Protein AF-A0A2E0J642-F1 (afdb_monomer)

Secondary structure (DSSP, 8-state):
-EEE---TTTSSHHHHHHHHHHT--EEE--TT-GGGTHHHHHHHHHHHHHHTTS--STTHHHHHHHHHHHHHHHGGG-----

pLDDT: mean 70.52, std 15.39, range [30.22, 93.69]

Foldseek 3Di:
DAEEAPDPVCPDPVNVVVCVVVVPDYDHDDPPDVVVCPVVCVVCVQLVVVDVPPPDDPCSVVSNVVVVVVVVVVCPPDDPDD

Nearest PDB structures (foldseek):
  6rwl-assembly1_A  TM=6.597E-01  e=1.455E-01  Simian immunodeficiency virus
  4bac-assembly1_B-2  TM=5.860E-01  e=1.357E-01  Human spumaretrovirus
  3hph-assembly1_C  TM=6.770E-01  e=5.076E-01  Visna/maedi virus EV1 KV1772
  5jl4-assembly1_A  TM=6.051E-01  e=3.846E-01  Human immunodeficiency virus 1
  3hpg-assembly2_F  TM=5.925E-01  e=3.846E-01  Visna/maedi virus EV1 KV1772

Radius of gyration: 15.82 Å; Cα contacts (8 Å, |Δi|>4): 41; chains: 1; bounding box: 37×28×42 Å

Sequence (82 aa):
MVVSDNGSELTSSAILVWQRRRGVEWHDTGLGKPAQYDFINTFNGGPSRFVCSGSFVLQLPLAVEAWRIEHKVSNSLLHVVE

Solvent-accessible surface area (backbone atoms only — not comparable to full-atom values): 5130 Å² total; per-residue (Å²): 125,46,76,42,64,80,44,75,86,64,67,34,71,68,50,56,51,50,34,61,76,68,70,55,54,71,46,67,56,61,92,90,51,66,82,82,39,51,67,58,51,51,60,50,55,52,48,44,57,66,46,72,71,74,56,67,76,80,51,50,68,59,39,50,52,51,50,50,53,57,52,57,73,63,44,85,76,61,80,76,82,126

Structure (mmCIF, N/CA/C/O backbone):
data_AF-A0A2E0J642-F1
#
_entry.id   AF-A0A2E0J642-F1
#
loop_
_atom_site.group_PDB
_atom_site.id
_atom_site.type_symbol
_atom_site.label_atom_id
_atom_site.label_alt_id
_atom_site.label_comp_id
_atom_site.label_asym_id
_atom_site.label_entity_id
_atom_site.label_seq_id
_atom_site.pdbx_PDB_ins_code
_atom_site.Cartn_x
_atom_site.Cartn_y
_atom_site.Cartn_z
_atom_site.occupancy
_atom_site.B_iso_or_equiv
_atom_site.auth_seq_id
_atom_site.auth_comp_id
_atom_site.auth_asym_id
_atom_site.auth_atom_id
_atom_site.pdbx_PDB_model_num
ATOM 1 N N . MET A 1 1 ? 5.991 0.546 11.650 1.00 78.00 1 MET A N 1
ATOM 2 C CA . MET A 1 1 ? 5.213 1.711 11.189 1.00 78.00 1 MET A CA 1
ATOM 3 C C . MET A 1 1 ? 4.876 1.574 9.701 1.00 78.00 1 MET A C 1
ATOM 5 O O . MET A 1 1 ? 5.779 1.294 8.921 1.00 78.00 1 MET A O 1
ATOM 9 N N . VAL A 1 2 ? 3.606 1.717 9.308 1.00 82.31 2 VAL A N 1
ATOM 10 C CA . VAL A 1 2 ? 3.126 1.777 7.910 1.00 82.31 2 VAL A CA 1
ATOM 11 C C . VAL A 1 2 ? 2.790 3.225 7.568 1.00 82.31 2 VAL A C 1
ATOM 13 O O . VAL A 1 2 ? 2.237 3.937 8.401 1.00 82.31 2 VAL A O 1
ATOM 16 N N . VAL A 1 3 ? 3.128 3.654 6.355 1.00 81.19 3 VAL A N 1
ATOM 17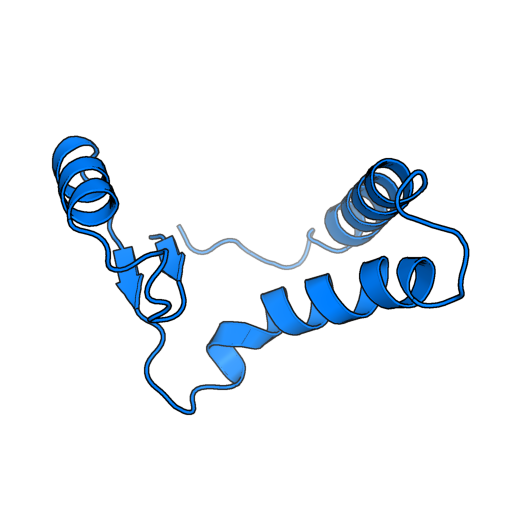 C CA . VAL A 1 3 ? 2.833 4.997 5.853 1.00 81.19 3 VAL A CA 1
ATOM 18 C C . VAL A 1 3 ? 2.084 4.855 4.533 1.00 81.19 3 VAL A C 1
ATOM 20 O O . VAL A 1 3 ? 2.581 4.183 3.629 1.00 81.19 3 VAL A O 1
ATOM 23 N N . SER A 1 4 ? 0.895 5.445 4.424 1.00 80.25 4 SER A N 1
ATOM 24 C CA . SER A 1 4 ? 0.104 5.442 3.186 1.00 80.25 4 SER A CA 1
ATOM 25 C C . SER A 1 4 ? -0.357 6.837 2.815 1.00 80.25 4 SER A C 1
ATOM 27 O O . SER A 1 4 ? -0.376 7.724 3.660 1.00 80.25 4 SER A O 1
ATOM 29 N N . ASP A 1 5 ? -0.792 7.019 1.572 1.00 80.31 5 ASP A N 1
ATOM 30 C CA . ASP A 1 5 ? -1.590 8.190 1.234 1.00 80.31 5 ASP A CA 1
ATOM 31 C C . ASP A 1 5 ? -2.989 8.122 1.854 1.00 80.31 5 ASP A C 1
ATOM 33 O O . ASP A 1 5 ? -3.426 7.099 2.391 1.00 80.31 5 ASP A O 1
ATOM 37 N N . ASN A 1 6 ? -3.681 9.256 1.794 1.00 81.00 6 ASN A N 1
ATOM 38 C CA . ASN A 1 6 ? -5.052 9.399 2.267 1.00 81.00 6 ASN A CA 1
ATOM 39 C C . ASN A 1 6 ? -6.070 9.002 1.177 1.00 81.00 6 ASN A C 1
ATOM 41 O O . ASN A 1 6 ? -7.119 9.635 1.033 1.00 81.00 6 ASN A O 1
ATOM 45 N N . GLY A 1 7 ? -5.730 8.007 0.349 1.00 77.38 7 GLY A N 1
ATOM 46 C CA . GLY A 1 7 ? -6.615 7.476 -0.682 1.00 77.38 7 GLY A CA 1
ATOM 47 C C . GLY A 1 7 ? -7.891 6.883 -0.079 1.00 77.38 7 GLY A C 1
ATOM 48 O O . GLY A 1 7 ? -7.896 6.325 1.024 1.00 77.38 7 GLY A O 1
ATOM 49 N N . SER A 1 8 ? -9.005 6.975 -0.802 1.00 77.00 8 SER A N 1
ATOM 50 C CA . SER A 1 8 ? -10.296 6.419 -0.356 1.00 77.00 8 SER A CA 1
ATOM 51 C C . SER A 1 8 ? -10.250 4.895 -0.139 1.00 77.00 8 SER A C 1
ATOM 53 O O . SER A 1 8 ? -10.959 4.332 0.695 1.00 77.00 8 SER A O 1
ATOM 55 N N . GLU A 1 9 ? -9.348 4.235 -0.858 1.00 80.50 9 GLU A N 1
ATOM 56 C CA . GLU A 1 9 ? -9.056 2.810 -0.828 1.00 80.50 9 GLU A CA 1
ATOM 57 C C . GLU A 1 9 ? -8.450 2.383 0.517 1.00 80.50 9 GLU A C 1
ATOM 59 O O . GLU A 1 9 ? -8.727 1.288 1.014 1.00 80.50 9 GLU A O 1
ATOM 64 N N . LEU A 1 10 ? -7.659 3.269 1.129 1.00 77.62 10 LEU A N 1
ATOM 65 C CA . LEU A 1 10 ? -6.898 3.014 2.354 1.00 77.62 10 LEU A CA 1
ATOM 66 C C . LEU A 1 10 ? -7.511 3.672 3.597 1.00 77.62 10 LEU A C 1
ATOM 68 O O . LEU A 1 10 ? -7.096 3.386 4.714 1.00 77.62 10 LEU A O 1
ATOM 72 N N . THR A 1 11 ? -8.570 4.460 3.420 1.00 81.19 11 THR A N 1
ATOM 73 C CA . THR A 1 11 ? -9.334 5.102 4.506 1.00 81.19 11 THR A CA 1
ATOM 74 C C . THR A 1 11 ? -10.658 4.393 4.814 1.00 81.19 11 THR A C 1
ATOM 76 O O . THR A 1 11 ? -11.428 4.823 5.676 1.00 81.19 1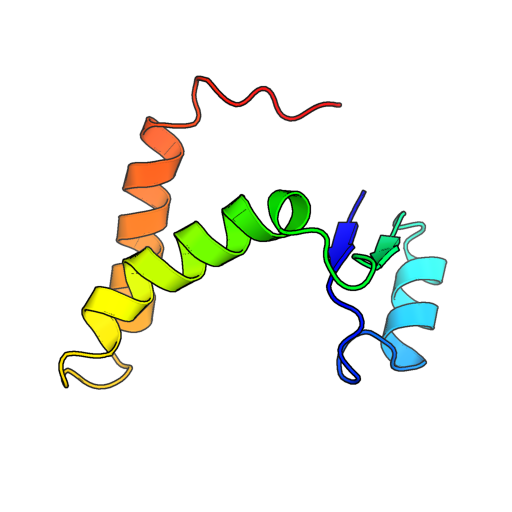1 THR A O 1
AT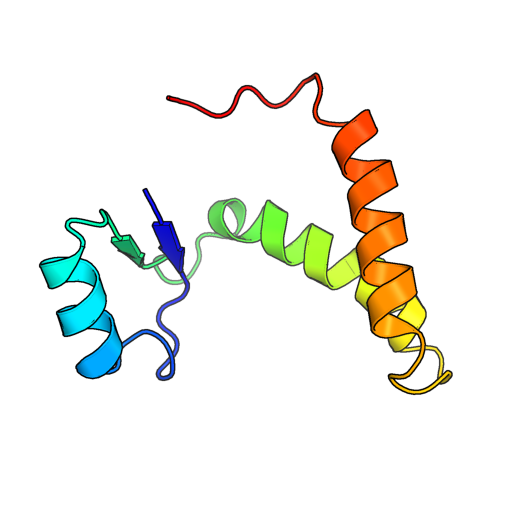OM 79 N N . SER A 1 12 ? -10.940 3.268 4.145 1.00 82.94 12 SER A N 1
ATOM 80 C CA . SER A 1 12 ? -12.149 2.478 4.391 1.00 82.94 12 SER A CA 1
ATOM 81 C C . SER A 1 12 ? -12.188 1.889 5.810 1.00 82.94 12 SER A C 1
ATOM 83 O O . SER A 1 12 ? -11.171 1.504 6.395 1.00 82.94 12 SER A O 1
ATOM 85 N N . SER A 1 13 ? -13.394 1.725 6.370 1.00 84.81 13 SER A N 1
ATOM 86 C CA . SER A 1 13 ? -13.565 1.160 7.719 1.00 84.81 13 SER A CA 1
ATOM 87 C C . SER A 1 13 ? -12.992 -0.255 7.859 1.00 84.81 13 SER A C 1
ATOM 89 O O . SER A 1 13 ? -12.578 -0.639 8.953 1.00 84.81 13 SER A O 1
ATOM 91 N N . ALA A 1 14 ? -12.938 -1.028 6.768 1.00 88.50 14 ALA A N 1
ATOM 92 C CA . ALA A 1 14 ? -12.340 -2.359 6.756 1.00 88.50 14 ALA A CA 1
ATOM 93 C C . ALA A 1 14 ? -10.833 -2.312 7.065 1.00 88.50 14 ALA A C 1
ATOM 95 O O . ALA A 1 14 ? -10.356 -3.093 7.892 1.00 88.50 14 ALA A O 1
ATOM 96 N N . ILE A 1 15 ? -10.109 -1.359 6.468 1.00 86.56 15 ILE A N 1
ATOM 97 C CA . ILE A 1 15 ? -8.676 -1.151 6.702 1.00 86.56 15 ILE A CA 1
ATOM 98 C C . ILE A 1 15 ? -8.415 -0.667 8.129 1.00 86.56 15 ILE A C 1
ATOM 100 O O . ILE A 1 15 ? -7.591 -1.257 8.826 1.00 86.56 15 ILE A O 1
ATOM 104 N N . LEU A 1 16 ? -9.191 0.300 8.624 1.00 85.62 16 LEU A N 1
ATOM 105 C CA . LEU A 1 16 ? -9.052 0.799 10.000 1.00 85.62 16 LEU A CA 1
ATOM 106 C C . LEU A 1 16 ? -9.316 -0.295 11.051 1.00 85.62 16 LEU A C 1
ATOM 108 O O . LEU A 1 16 ? -8.648 -0.374 12.085 1.00 85.62 16 LEU A O 1
ATOM 112 N N . VAL A 1 17 ? -10.297 -1.172 10.810 1.00 90.81 17 VAL A N 1
ATOM 113 C CA . VAL A 1 17 ? -10.565 -2.324 11.686 1.00 90.81 17 VAL A CA 1
ATOM 114 C C . VAL A 1 17 ? -9.429 -3.341 11.617 1.00 90.81 17 VAL A C 1
ATOM 116 O O . VAL A 1 17 ? -9.007 -3.840 12.661 1.00 90.81 17 VAL A O 1
ATOM 119 N N . TRP A 1 18 ? -8.925 -3.647 10.421 1.00 92.31 18 TRP A N 1
ATOM 120 C CA . TRP A 1 18 ? -7.797 -4.558 10.245 1.00 92.31 18 TRP A CA 1
ATOM 121 C C . TRP A 1 18 ? -6.545 -4.053 10.969 1.00 92.31 18 TRP A C 1
ATOM 123 O O . TRP A 1 18 ? -5.960 -4.799 11.757 1.00 92.31 18 TRP A O 1
ATOM 133 N N . GLN A 1 19 ? -6.196 -2.780 10.776 1.00 91.06 19 GLN A N 1
ATOM 134 C CA . GLN A 1 19 ? -5.048 -2.133 11.404 1.00 91.06 19 GLN A CA 1
ATOM 135 C C . GLN A 1 19 ? -5.126 -2.258 12.929 1.00 91.06 19 GLN A C 1
ATOM 137 O O . GLN A 1 19 ? -4.196 -2.763 13.559 1.00 91.06 19 GLN A O 1
ATOM 142 N N . ARG A 1 20 ? -6.264 -1.862 13.522 1.00 88.75 20 ARG A N 1
ATOM 143 C CA . ARG A 1 20 ? -6.475 -1.933 14.976 1.00 88.75 20 ARG A CA 1
ATOM 144 C C . ARG A 1 20 ? -6.382 -3.357 15.509 1.00 88.75 20 ARG A C 1
ATOM 146 O O . ARG A 1 20 ? -5.749 -3.579 16.534 1.00 88.75 20 ARG A O 1
ATOM 153 N N . ARG A 1 21 ? -6.971 -4.334 14.809 1.00 93.69 21 ARG A N 1
ATOM 154 C CA . ARG A 1 21 ? -6.905 -5.753 15.205 1.00 93.69 21 ARG A CA 1
ATOM 155 C C . ARG A 1 21 ? -5.484 -6.307 15.188 1.00 93.69 21 ARG A C 1
ATOM 157 O O . ARG A 1 21 ? -5.188 -7.217 15.953 1.00 93.69 21 ARG A O 1
ATOM 164 N N . ARG A 1 22 ? -4.633 -5.807 14.294 1.00 91.56 22 ARG A N 1
ATOM 165 C CA . ARG A 1 22 ? -3.245 -6.256 14.150 1.00 91.56 22 ARG A CA 1
ATOM 166 C C . ARG A 1 22 ? -2.253 -5.433 14.973 1.00 91.56 22 ARG A C 1
ATOM 168 O O . ARG A 1 22 ? -1.085 -5.798 14.995 1.00 91.56 22 ARG A O 1
ATOM 175 N N . GLY A 1 23 ? -2.696 -4.358 15.631 1.00 90.50 23 GLY A N 1
ATOM 176 C CA . GLY A 1 23 ? -1.814 -3.452 16.369 1.00 90.50 23 GLY A CA 1
ATOM 177 C C . GLY A 1 23 ? -0.779 -2.768 15.472 1.00 90.50 23 GLY A C 1
ATOM 178 O O . GLY A 1 23 ? 0.312 -2.449 15.930 1.00 90.50 23 GLY A O 1
ATOM 179 N N . VAL A 1 24 ? -1.091 -2.591 14.184 1.00 88.75 24 VAL A N 1
ATOM 180 C CA . VAL A 1 24 ? -0.169 -1.966 13.232 1.00 88.75 24 VAL A CA 1
ATOM 181 C C . VAL A 1 24 ? -0.242 -0.455 13.402 1.00 88.75 24 VAL A C 1
ATOM 183 O O . VAL A 1 24 ? -1.294 0.160 13.226 1.00 88.75 24 VAL A O 1
ATOM 186 N N . GLU A 1 25 ? 0.887 0.155 13.732 1.00 87.12 25 GLU A N 1
ATOM 187 C CA . GLU A 1 25 ? 1.035 1.605 13.689 1.00 87.12 25 GLU A CA 1
ATOM 188 C C . GLU A 1 25 ? 0.976 2.077 12.228 1.00 87.12 25 GLU A C 1
ATOM 190 O O . GLU A 1 25 ? 1.796 1.645 11.413 1.00 87.12 25 GLU A O 1
ATOM 195 N N . TRP A 1 26 ? 0.007 2.934 11.905 1.00 85.56 26 TRP A N 1
ATOM 196 C CA . TRP A 1 26 ? -0.254 3.448 10.558 1.00 85.5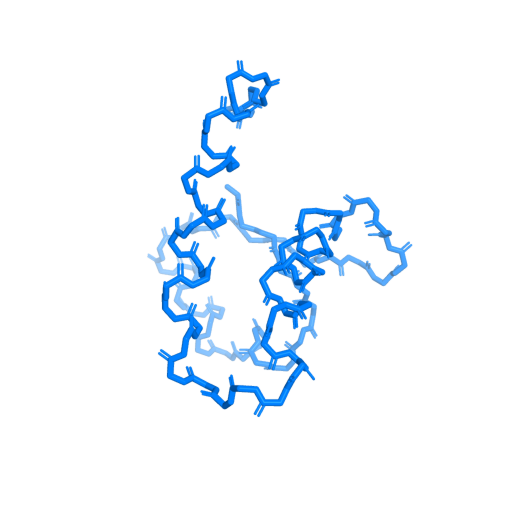6 26 TRP A CA 1
ATOM 197 C C . TRP A 1 26 ? -0.358 4.971 10.614 1.00 85.56 26 TRP A C 1
ATOM 199 O O . TRP A 1 26 ? -1.067 5.494 11.474 1.00 85.56 26 TRP A O 1
ATOM 209 N N . HIS A 1 27 ? 0.326 5.656 9.697 1.00 83.06 27 HIS A N 1
ATOM 210 C CA . HIS A 1 27 ? 0.268 7.108 9.535 1.00 83.06 27 HIS A CA 1
ATOM 211 C C . HIS A 1 27 ? -0.067 7.500 8.101 1.00 83.06 27 HIS A C 1
ATOM 213 O O . HIS A 1 27 ? 0.488 6.950 7.149 1.00 83.06 27 HIS A O 1
ATOM 219 N N . ASP A 1 28 ? -0.919 8.503 7.961 1.00 77.62 28 ASP A N 1
ATOM 220 C CA . ASP A 1 28 ? -1.305 9.032 6.660 1.00 77.62 28 ASP A CA 1
ATOM 221 C C . ASP A 1 28 ? -0.292 10.109 6.246 1.00 77.62 28 ASP A C 1
ATOM 223 O O . ASP A 1 28 ? 0.078 10.989 7.037 1.00 77.62 28 ASP A O 1
ATOM 227 N N . THR A 1 29 ? 0.180 10.072 5.003 1.00 71.38 29 THR A N 1
ATOM 228 C CA . THR A 1 29 ? 1.025 11.129 4.454 1.00 71.38 29 THR A CA 1
ATOM 229 C C . THR A 1 29 ? 0.181 12.389 4.294 1.00 71.38 29 THR A C 1
ATOM 231 O O . THR A 1 29 ? -0.777 12.464 3.522 1.00 71.38 29 THR A O 1
ATOM 234 N N . GLY A 1 30 ? 0.532 13.425 5.054 1.00 67.12 30 GLY A N 1
ATOM 235 C CA . GLY A 1 30 ? -0.103 14.731 4.912 1.00 67.12 30 GLY A CA 1
ATOM 236 C C . GLY A 1 30 ? 0.068 15.283 3.491 1.00 67.12 30 GLY A C 1
ATOM 237 O O . GLY A 1 30 ? 1.101 15.070 2.847 1.00 67.12 30 GLY A O 1
ATOM 238 N N . LEU A 1 31 ? -0.935 16.025 3.013 1.00 60.25 31 LEU A N 1
ATOM 239 C CA . LEU A 1 31 ? -0.879 16.738 1.734 1.00 60.25 31 LEU A CA 1
ATOM 240 C C . LEU A 1 31 ? 0.409 17.577 1.642 1.00 60.25 31 LEU A C 1
ATOM 242 O O . LEU A 1 31 ? 0.726 18.345 2.549 1.00 60.25 31 LEU A O 1
ATOM 246 N N . GLY A 1 32 ? 1.147 17.438 0.537 1.00 58.31 32 GLY A N 1
ATOM 247 C CA . GLY A 1 32 ? 2.290 18.303 0.229 1.00 58.31 32 GLY A CA 1
ATOM 248 C C . GLY A 1 32 ? 3.625 17.936 0.886 1.00 58.31 32 GLY A C 1
ATOM 249 O O . GLY A 1 32 ? 4.465 18.820 1.035 1.00 58.31 32 GLY A O 1
ATOM 250 N N . LYS A 1 33 ? 3.865 16.667 1.256 1.00 61.56 33 LYS A N 1
ATOM 251 C CA . LYS A 1 33 ? 5.185 16.188 1.724 1.00 61.56 33 LYS A CA 1
ATOM 252 C C . LYS A 1 33 ? 5.890 15.293 0.686 1.00 61.56 33 LYS A C 1
ATOM 254 O O . LYS A 1 33 ? 5.819 14.073 0.818 1.00 61.56 33 LYS A O 1
ATOM 259 N N . PRO A 1 34 ? 6.609 15.858 -0.310 1.00 57.97 34 PRO A N 1
ATOM 260 C CA . PRO A 1 34 ? 7.303 15.091 -1.353 1.00 57.97 34 PRO A CA 1
ATOM 261 C C . PRO A 1 34 ? 8.246 14.023 -0.791 1.00 57.97 34 PRO A C 1
ATOM 263 O O . PRO A 1 34 ? 8.224 12.892 -1.258 1.00 57.97 34 PRO A O 1
ATOM 266 N N . ALA A 1 35 ? 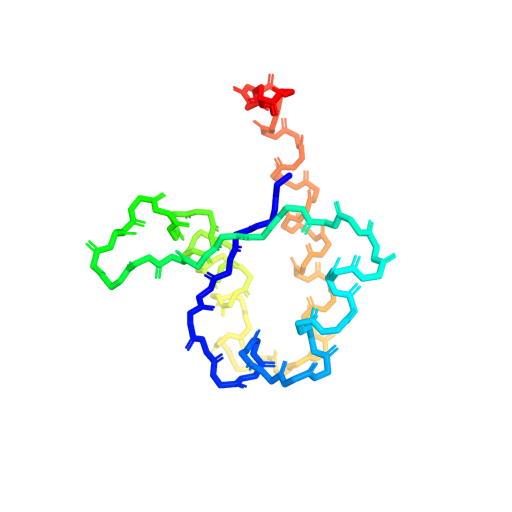8.962 14.352 0.291 1.00 61.44 35 ALA A N 1
ATOM 267 C CA . ALA A 1 35 ? 9.948 13.471 0.918 1.00 61.44 35 ALA A CA 1
ATOM 268 C C . ALA A 1 35 ? 9.373 12.130 1.415 1.00 61.44 35 ALA A C 1
ATOM 270 O O . ALA A 1 35 ? 10.094 11.144 1.520 1.00 61.44 35 ALA A O 1
ATOM 271 N N . GLN A 1 36 ? 8.070 12.069 1.722 1.00 64.50 36 GLN A N 1
ATOM 272 C CA . GLN A 1 36 ? 7.419 10.827 2.160 1.00 64.50 36 GLN A CA 1
ATOM 273 C C . GLN A 1 36 ? 7.034 9.914 0.983 1.00 64.50 36 GLN A C 1
ATOM 275 O O . GLN A 1 36 ? 6.719 8.746 1.196 1.00 64.50 36 GLN A O 1
ATOM 280 N N . TYR A 1 37 ? 7.099 10.426 -0.249 1.00 70.44 37 TYR A N 1
ATOM 281 C CA . TYR A 1 37 ? 6.796 9.693 -1.476 1.00 70.44 37 TYR A CA 1
ATOM 282 C C . TYR A 1 37 ? 8.040 9.325 -2.284 1.00 70.44 37 TYR A C 1
ATOM 284 O O . TYR A 1 37 ? 7.895 8.612 -3.267 1.00 70.44 37 TYR A O 1
ATOM 292 N N . ASP A 1 38 ? 9.248 9.754 -1.908 1.00 71.62 38 ASP A N 1
ATOM 293 C CA . ASP A 1 38 ? 10.464 9.565 -2.722 1.00 71.62 38 ASP A CA 1
ATOM 294 C C . ASP A 1 38 ? 10.720 8.096 -3.091 1.00 71.62 38 ASP A C 1
ATOM 296 O O . ASP A 1 38 ? 11.057 7.777 -4.237 1.00 71.62 38 ASP A O 1
ATOM 300 N N . PHE A 1 39 ? 10.470 7.180 -2.152 1.00 73.56 39 PHE A N 1
ATOM 301 C CA . PHE A 1 39 ? 10.549 5.744 -2.415 1.00 73.56 39 PHE A CA 1
ATOM 302 C C . PHE A 1 39 ? 9.511 5.295 -3.452 1.00 73.56 39 PHE A C 1
ATOM 304 O O . PHE A 1 39 ? 9.857 4.658 -4.446 1.00 73.56 39 PHE A O 1
ATOM 311 N N . ILE A 1 40 ? 8.242 5.662 -3.253 1.00 72.81 40 ILE A N 1
ATOM 312 C CA . ILE A 1 40 ? 7.135 5.304 -4.149 1.00 72.81 40 ILE A CA 1
ATOM 313 C C . ILE A 1 40 ? 7.279 5.961 -5.521 1.00 72.81 40 ILE A C 1
ATOM 315 O O . ILE A 1 40 ? 6.977 5.335 -6.529 1.00 72.81 40 ILE A O 1
ATOM 319 N N . ASN A 1 41 ? 7.808 7.178 -5.592 1.00 75.31 41 ASN A N 1
ATOM 320 C CA . ASN A 1 41 ? 8.088 7.875 -6.839 1.00 75.31 41 ASN A CA 1
ATOM 321 C C . ASN A 1 41 ? 9.212 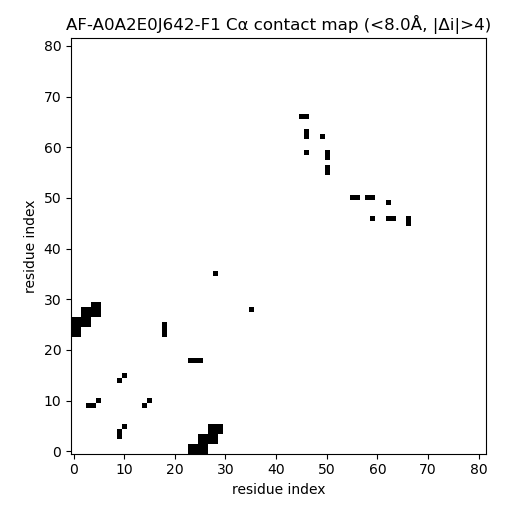7.182 -7.618 1.00 75.31 41 ASN A C 1
ATOM 323 O O . ASN A 1 41 ? 9.100 7.027 -8.833 1.00 75.31 41 ASN A O 1
ATOM 327 N N . THR A 1 42 ? 10.256 6.704 -6.935 1.00 76.38 42 THR A N 1
ATOM 328 C CA . THR A 1 42 ? 11.343 5.928 -7.559 1.00 76.38 42 THR A CA 1
ATOM 329 C C . THR A 1 42 ? 10.847 4.558 -8.027 1.00 76.38 42 THR A C 1
ATOM 331 O O . THR A 1 42 ? 11.109 4.149 -9.161 1.00 76.38 42 THR A O 1
ATOM 334 N N . PHE A 1 43 ? 10.064 3.874 -7.188 1.00 73.31 43 PHE A N 1
ATOM 335 C CA . PHE A 1 43 ? 9.451 2.587 -7.513 1.00 73.31 43 PHE A CA 1
ATOM 336 C C . PHE A 1 43 ? 8.411 2.689 -8.626 1.00 73.31 43 PHE A C 1
ATOM 338 O O . PHE A 1 43 ? 8.306 1.788 -9.443 1.00 73.31 43 PHE A O 1
ATOM 345 N N . ASN A 1 44 ? 7.644 3.772 -8.700 1.00 71.75 44 ASN A N 1
ATOM 346 C CA . ASN A 1 44 ? 6.716 3.968 -9.801 1.00 71.75 44 ASN A CA 1
ATOM 347 C C . ASN A 1 44 ? 7.483 4.384 -11.053 1.00 71.75 44 ASN A C 1
ATOM 349 O O . ASN A 1 44 ? 7.176 3.882 -12.119 1.00 71.75 44 ASN A O 1
ATOM 353 N N . GLY A 1 45 ? 8.516 5.223 -10.969 1.00 70.88 45 GLY A N 1
ATOM 354 C CA . GLY A 1 45 ? 9.261 5.713 -12.134 1.00 70.88 45 GLY A CA 1
ATOM 355 C C . GLY A 1 45 ? 10.128 4.673 -12.863 1.00 70.88 45 GLY A C 1
ATOM 356 O O . GLY A 1 45 ? 10.294 4.783 -14.077 1.00 70.88 45 GLY A O 1
ATOM 357 N N . GLY A 1 46 ? 10.680 3.675 -12.163 1.00 74.31 46 GLY A N 1
ATOM 358 C CA . GLY A 1 46 ? 11.584 2.672 -12.753 1.00 74.31 46 GLY A CA 1
ATOM 359 C C . GLY A 1 46 ? 10.859 1.588 -13.572 1.00 74.31 46 GLY A C 1
ATOM 360 O O . GLY A 1 46 ? 10.864 1.646 -14.801 1.00 74.31 46 GLY A O 1
ATOM 361 N N . PRO A 1 47 ? 10.195 0.614 -12.925 1.00 66.88 47 PRO A N 1
ATOM 362 C CA . PRO A 1 47 ? 9.368 -0.414 -13.556 1.00 66.88 47 PRO A CA 1
ATOM 363 C C . PRO A 1 47 ? 8.329 0.150 -14.534 1.00 66.88 47 PRO A C 1
ATOM 365 O O . PRO A 1 47 ? 8.166 -0.405 -15.619 1.00 66.88 47 PRO A O 1
ATOM 368 N N . SER A 1 48 ? 7.651 1.267 -14.215 1.00 62.94 48 SER A N 1
ATOM 369 C CA . SER A 1 48 ? 6.637 1.819 -15.133 1.00 62.94 48 SER A CA 1
ATOM 370 C C . SER A 1 48 ? 7.234 2.354 -16.431 1.00 62.94 48 SER A C 1
ATOM 372 O O . SER A 1 48 ? 6.568 2.286 -17.461 1.00 62.94 48 SER A O 1
ATOM 374 N N . ARG A 1 49 ? 8.494 2.815 -16.438 1.00 61.72 49 ARG A N 1
ATOM 375 C CA . ARG A 1 49 ? 9.175 3.245 -17.669 1.00 61.72 49 ARG A CA 1
ATOM 376 C C . ARG A 1 49 ? 9.317 2.092 -18.664 1.00 61.72 49 ARG A C 1
ATOM 378 O O . ARG A 1 49 ? 9.148 2.307 -19.863 1.00 61.72 49 ARG A O 1
ATOM 385 N N . PHE A 1 50 ? 9.571 0.878 -18.175 1.00 56.44 50 PHE A N 1
ATOM 386 C CA . PHE A 1 50 ? 9.610 -0.327 -19.011 1.00 56.44 50 PHE A CA 1
ATOM 387 C C . PHE A 1 50 ? 8.213 -0.731 -19.502 1.00 56.44 50 PHE A C 1
ATOM 389 O O . PHE A 1 50 ? 8.056 -1.179 -20.634 1.00 56.44 50 PHE A O 1
ATOM 396 N N . VAL A 1 51 ? 7.186 -0.520 -18.676 1.00 55.06 51 VAL A N 1
ATOM 397 C CA . VAL A 1 51 ? 5.804 -0.966 -18.933 1.00 55.06 51 VAL A CA 1
ATOM 398 C C . VAL A 1 51 ? 5.035 -0.001 -19.845 1.00 55.06 51 VAL A C 1
ATOM 400 O O . VAL A 1 51 ? 4.191 -0.431 -20.628 1.00 55.06 51 VAL A O 1
ATOM 403 N N . CYS A 1 52 ? 5.339 1.298 -19.794 1.00 58.41 52 CYS A N 1
ATOM 404 C CA . CYS A 1 52 ? 4.649 2.333 -20.570 1.00 58.41 52 CYS A CA 1
ATOM 405 C C . CYS A 1 52 ? 5.111 2.399 -22.045 1.00 58.41 52 CYS A C 1
ATOM 407 O O . CYS A 1 52 ? 4.478 3.062 -22.860 1.00 58.41 52 CYS A O 1
ATOM 409 N N . SER A 1 53 ? 6.169 1.666 -22.426 1.00 60.38 53 SER A N 1
ATOM 410 C CA . SER A 1 53 ? 6.677 1.589 -23.813 1.00 60.38 53 SER A CA 1
ATOM 411 C C . SER A 1 53 ? 5.936 0.576 -24.713 1.00 60.38 53 SER A C 1
ATOM 413 O O . SER A 1 53 ? 6.490 0.083 -25.691 1.00 60.38 53 SER A O 1
ATOM 415 N N . GLY A 1 54 ? 4.670 0.253 -24.427 1.00 58.72 54 GLY A N 1
ATOM 416 C CA . GLY A 1 54 ? 3.788 -0.477 -25.357 1.00 58.72 54 GLY A CA 1
ATOM 417 C C . GLY A 1 54 ? 3.862 -2.012 -25.333 1.00 58.72 54 GLY A C 1
ATOM 418 O O . GLY A 1 54 ? 3.041 -2.661 -25.976 1.00 58.72 54 GLY A O 1
ATOM 419 N N . SER A 1 55 ? 4.762 -2.619 -24.552 1.00 57.72 55 SER A N 1
ATOM 420 C CA . SER A 1 55 ? 4.773 -4.076 -24.323 1.00 57.72 55 SER A CA 1
ATOM 421 C C . SER A 1 55 ? 3.924 -4.417 -23.097 1.00 57.72 55 SER A C 1
ATOM 423 O O . SER A 1 55 ? 4.395 -4.466 -21.965 1.00 57.72 55 SER A O 1
ATOM 425 N N . PHE 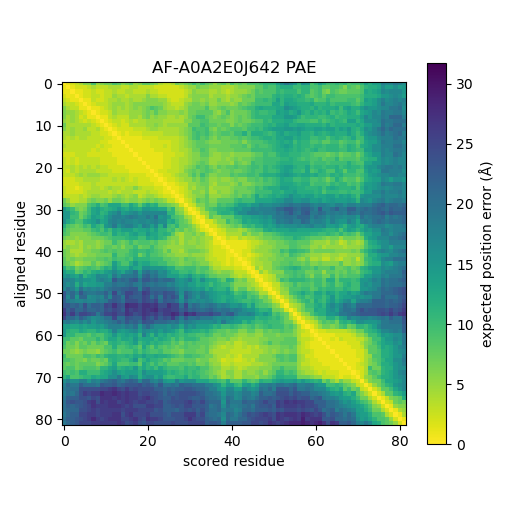A 1 56 ? 2.630 -4.573 -23.366 1.00 54.31 56 PHE A N 1
ATOM 426 C CA . PHE A 1 56 ? 1.520 -4.885 -22.463 1.00 54.31 56 PHE A CA 1
ATOM 427 C C . PHE A 1 56 ? 1.894 -5.777 -21.262 1.00 54.31 56 PHE A C 1
ATOM 429 O O . PHE A 1 56 ? 2.392 -6.874 -21.483 1.00 54.31 56 PHE A O 1
ATOM 436 N N . VAL A 1 57 ? 1.583 -5.315 -20.036 1.00 58.91 57 VAL A N 1
ATOM 437 C CA . VAL A 1 57 ? 1.216 -5.991 -18.752 1.00 58.91 57 VAL A CA 1
ATOM 438 C C . VAL A 1 57 ? 1.883 -7.333 -18.367 1.00 58.91 57 VAL A C 1
ATOM 440 O O . VAL A 1 57 ? 2.226 -7.532 -17.208 1.00 58.91 57 VAL A O 1
ATOM 443 N N . LEU A 1 58 ? 2.107 -8.252 -19.299 1.00 61.50 58 LEU A N 1
ATOM 444 C CA . LEU A 1 58 ? 2.745 -9.560 -19.137 1.00 61.50 58 LEU A CA 1
ATOM 445 C C . LEU A 1 58 ? 4.191 -9.485 -18.625 1.00 61.50 58 LEU A C 1
ATOM 447 O O . LEU A 1 58 ? 4.663 -10.427 -17.996 1.00 61.50 58 LEU A O 1
ATOM 451 N N . GLN A 1 59 ? 4.894 -8.376 -18.871 1.00 66.00 59 GLN A N 1
ATOM 452 C CA . GLN A 1 59 ? 6.275 -8.183 -18.414 1.00 66.00 59 GLN A CA 1
ATOM 453 C C . GLN A 1 59 ? 6.378 -7.503 -17.041 1.00 66.00 59 GLN A C 1
ATOM 455 O O . GLN A 1 59 ? 7.470 -7.468 -16.476 1.00 66.00 59 GLN A O 1
ATOM 460 N N . LEU A 1 60 ? 5.266 -7.017 -16.465 1.00 71.31 60 LEU A N 1
ATOM 461 C CA . LEU A 1 60 ? 5.254 -6.390 -15.136 1.00 71.31 60 LEU A CA 1
ATOM 462 C C . LEU A 1 60 ? 5.891 -7.272 -14.051 1.00 71.31 60 LEU A C 1
ATOM 464 O O . LEU A 1 60 ? 6.729 -6.756 -13.315 1.00 71.31 60 LEU A O 1
ATOM 468 N N . PRO A 1 61 ? 5.581 -8.581 -13.949 1.00 80.75 61 PRO A N 1
ATOM 469 C CA . PRO A 1 61 ? 6.182 -9.424 -12.917 1.00 80.75 61 PRO A CA 1
ATOM 470 C C . PRO A 1 61 ? 7.707 -9.522 -13.044 1.00 80.75 61 PRO A C 1
ATOM 472 O O . PRO A 1 61 ? 8.417 -9.458 -12.043 1.00 80.75 61 PRO A O 1
ATOM 475 N N . LEU A 1 62 ? 8.217 -9.627 -14.276 1.00 79.75 62 LEU A N 1
ATOM 476 C CA . LEU A 1 62 ? 9.654 -9.697 -14.547 1.00 79.75 62 LEU A CA 1
ATOM 477 C C . LEU A 1 62 ? 10.346 -8.360 -14.265 1.00 79.75 62 LEU A C 1
ATOM 479 O O . LEU A 1 62 ? 11.410 -8.343 -13.653 1.00 79.75 62 LEU A O 1
ATOM 483 N N . ALA A 1 63 ? 9.732 -7.245 -14.663 1.00 75.56 63 ALA A N 1
ATOM 484 C CA . ALA A 1 63 ? 10.256 -5.907 -14.404 1.00 75.56 63 ALA A CA 1
ATOM 485 C C . ALA A 1 63 ? 10.299 -5.587 -12.900 1.00 75.56 63 ALA A C 1
ATOM 487 O O . ALA A 1 63 ? 11.279 -5.022 -12.420 1.00 75.56 63 ALA A O 1
ATOM 488 N N . VAL A 1 64 ? 9.272 -5.992 -12.143 1.00 79.94 64 VAL A N 1
ATOM 489 C CA . VAL A 1 64 ? 9.238 -5.842 -10.680 1.00 79.94 64 VAL A CA 1
ATOM 490 C C . VAL A 1 64 ? 10.324 -6.687 -10.015 1.00 79.94 64 VAL A C 1
ATOM 492 O O . VAL A 1 64 ? 11.006 -6.187 -9.122 1.00 79.94 64 VAL A O 1
ATOM 495 N N . GLU A 1 65 ? 10.537 -7.936 -10.445 1.00 81.50 65 GLU A N 1
ATOM 496 C CA . GLU A 1 65 ? 11.590 -8.775 -9.857 1.00 81.50 65 GLU A CA 1
ATOM 497 C C . GLU A 1 65 ? 12.995 -8.269 -10.214 1.00 81.50 65 GLU A C 1
ATOM 499 O O . GLU A 1 65 ? 13.862 -8.221 -9.344 1.00 81.50 65 GLU A O 1
ATOM 504 N N . ALA A 1 66 ? 1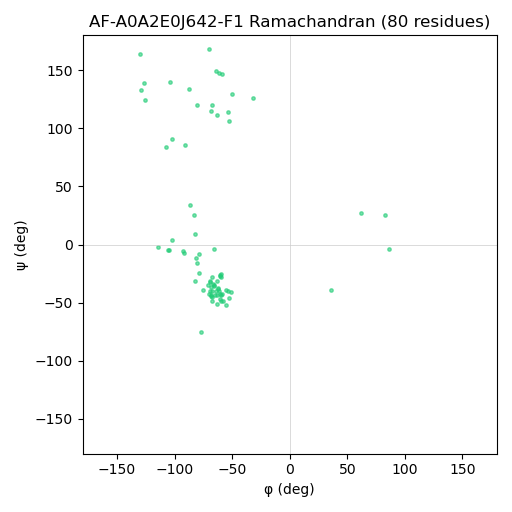3.217 -7.817 -11.452 1.00 80.88 66 ALA A N 1
ATOM 505 C CA . ALA A 1 66 ? 14.479 -7.200 -11.857 1.00 80.88 66 ALA A CA 1
ATOM 506 C C . ALA A 1 66 ? 14.781 -5.938 -11.031 1.00 80.88 66 ALA A C 1
ATOM 508 O O . ALA A 1 66 ? 15.871 -5.819 -10.468 1.00 80.88 66 ALA A O 1
ATOM 509 N N . TRP A 1 67 ? 13.789 -5.053 -10.871 1.00 80.38 67 TRP A N 1
ATOM 510 C CA . TRP A 1 67 ? 13.906 -3.868 -10.019 1.00 80.38 67 TRP A CA 1
ATOM 511 C C . TRP A 1 67 ? 14.203 -4.249 -8.565 1.00 80.38 67 TRP A C 1
ATOM 513 O O . TRP A 1 67 ? 15.090 -3.666 -7.941 1.00 80.38 67 TRP A O 1
ATOM 523 N N . ARG A 1 68 ? 13.520 -5.277 -8.034 1.00 83.44 68 ARG A N 1
ATOM 524 C CA . ARG A 1 68 ? 13.747 -5.794 -6.678 1.00 83.44 68 ARG A CA 1
ATOM 525 C C . ARG A 1 68 ? 15.186 -6.268 -6.490 1.00 83.44 68 ARG A C 1
ATOM 527 O O . ARG A 1 68 ? 15.756 -6.008 -5.436 1.00 83.44 68 ARG A O 1
ATOM 534 N N . ILE A 1 69 ? 15.761 -6.974 -7.462 1.00 82.38 69 ILE A N 1
ATOM 535 C CA . ILE A 1 69 ? 17.141 -7.476 -7.396 1.00 82.38 69 ILE A CA 1
ATOM 536 C C . ILE A 1 69 ? 18.139 -6.312 -7.427 1.00 82.38 69 ILE A C 1
ATOM 538 O O . ILE A 1 69 ? 19.003 -6.238 -6.555 1.00 82.38 69 ILE A O 1
ATOM 542 N N . GLU A 1 70 ? 17.986 -5.378 -8.366 1.00 74.50 70 GLU A N 1
ATOM 543 C CA . GLU A 1 70 ? 18.853 -4.199 -8.504 1.00 74.50 70 GLU A CA 1
ATOM 544 C C . GLU A 1 70 ? 18.860 -3.342 -7.228 1.00 74.50 70 GLU A C 1
ATOM 546 O O . GLU A 1 70 ? 19.915 -3.018 -6.677 1.00 74.50 70 GLU A O 1
ATOM 551 N N . HIS A 1 71 ? 17.675 -3.045 -6.693 1.00 72.38 71 HIS A N 1
ATOM 552 C CA . HIS A 1 71 ? 17.537 -2.163 -5.538 1.00 72.38 71 HIS A CA 1
ATOM 553 C C . HIS A 1 71 ? 17.871 -2.871 -4.221 1.00 72.38 71 HIS A C 1
ATOM 555 O O . HIS A 1 71 ? 18.322 -2.207 -3.296 1.00 72.38 71 HIS A O 1
ATOM 561 N N . LYS A 1 72 ? 17.754 -4.207 -4.124 1.00 64.19 72 LYS A N 1
ATOM 562 C CA . LYS A 1 72 ? 18.259 -4.976 -2.968 1.00 64.19 72 LYS A CA 1
ATOM 563 C C . LYS A 1 72 ? 19.784 -4.986 -2.880 1.00 64.19 72 LYS A C 1
ATOM 565 O O . LYS A 1 72 ? 20.304 -4.931 -1.770 1.00 64.19 72 LYS A O 1
ATOM 570 N N . VAL A 1 73 ? 20.492 -5.041 -4.011 1.00 52.81 73 VAL A N 1
ATOM 571 C CA . VAL A 1 73 ? 21.966 -4.954 -4.040 1.00 52.81 73 VAL A CA 1
ATOM 572 C C . VAL A 1 73 ? 22.433 -3.546 -3.660 1.00 52.81 73 VAL A C 1
ATOM 574 O O . VAL A 1 73 ? 23.455 -3.400 -2.993 1.00 52.81 73 VAL A O 1
ATOM 577 N N . SER A 1 74 ? 21.650 -2.517 -3.997 1.00 47.66 74 SER A N 1
ATOM 578 C CA . SER A 1 74 ? 21.936 -1.132 -3.610 1.00 47.66 74 SER A CA 1
ATOM 579 C C . SER A 1 74 ? 21.521 -0.772 -2.171 1.00 47.66 74 SER A C 1
ATOM 581 O O . SER A 1 74 ? 21.983 0.241 -1.648 1.00 47.66 74 SER A O 1
ATOM 583 N N . ASN A 1 75 ? 20.670 -1.573 -1.514 1.00 43.19 75 ASN A N 1
ATOM 584 C CA . ASN A 1 75 ? 20.109 -1.268 -0.188 1.00 43.19 75 ASN A CA 1
ATOM 585 C C . ASN A 1 75 ? 21.020 -1.604 1.005 1.00 43.19 75 ASN A C 1
ATOM 587 O O . ASN A 1 75 ? 20.576 -1.504 2.146 1.00 43.19 75 ASN A O 1
ATOM 591 N N . SER A 1 76 ? 22.286 -1.970 0.786 1.00 40.62 76 SER A N 1
ATOM 592 C CA . SER A 1 76 ? 23.267 -2.130 1.873 1.00 40.62 76 SER A CA 1
ATOM 593 C C . SER A 1 76 ? 23.616 -0.811 2.586 1.00 40.62 76 SER A C 1
ATOM 595 O O . SER A 1 76 ? 24.345 -0.833 3.573 1.00 40.62 76 SER A O 1
ATOM 597 N N . LEU A 1 77 ? 23.078 0.327 2.123 1.00 37.91 77 LEU A N 1
ATOM 598 C CA . LEU A 1 77 ? 23.265 1.660 2.708 1.00 37.91 77 LEU A CA 1
ATOM 599 C C . LEU A 1 77 ? 21.994 2.296 3.295 1.00 37.91 77 LEU A C 1
ATOM 601 O O . LEU A 1 77 ? 22.083 3.377 3.874 1.00 37.91 77 LEU A O 1
ATOM 605 N N . LEU A 1 78 ? 20.824 1.656 3.203 1.00 40.16 78 LEU A N 1
ATOM 606 C CA . LEU A 1 78 ? 19.624 2.144 3.887 1.00 40.16 78 LEU A CA 1
ATOM 607 C C . LEU A 1 78 ? 19.390 1.298 5.135 1.00 40.16 78 LEU A C 1
ATOM 609 O O . LEU A 1 78 ? 18.721 0.267 5.105 1.00 40.16 78 LEU A O 1
ATOM 613 N N . HIS A 1 79 ? 19.972 1.763 6.244 1.00 36.66 79 HIS A N 1
ATOM 614 C CA . HIS A 1 79 ? 19.547 1.383 7.584 1.00 36.66 79 HIS A CA 1
ATOM 615 C C . HIS A 1 79 ? 18.039 1.624 7.687 1.00 36.66 79 HIS A C 1
ATOM 617 O O . HIS A 1 79 ? 17.576 2.763 7.751 1.00 36.66 79 HIS A O 1
ATOM 623 N N . VAL A 1 80 ? 17.275 0.536 7.670 1.00 33.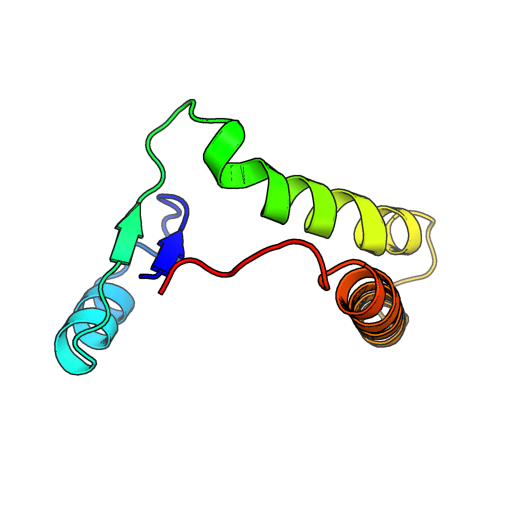69 80 VAL A N 1
ATOM 624 C CA . VAL A 1 80 ? 15.892 0.541 8.128 1.00 33.69 80 VAL A CA 1
ATOM 625 C C . VAL A 1 80 ? 15.965 0.877 9.610 1.00 33.69 80 VAL A C 1
ATOM 627 O O . VAL A 1 80 ? 16.533 0.119 10.392 1.00 33.69 80 VAL A O 1
ATOM 630 N N . VAL A 1 81 ? 15.484 2.069 9.946 1.00 30.22 81 VAL A N 1
ATOM 631 C CA . VAL A 1 81 ? 15.250 2.519 11.317 1.00 30.22 81 VAL A CA 1
ATOM 632 C C . VAL A 1 81 ? 14.369 1.463 11.991 1.00 30.22 81 VAL A C 1
ATOM 634 O O . VAL A 1 81 ? 13.247 1.229 11.534 1.00 30.22 81 VAL A O 1
ATOM 637 N N . GLU A 1 82 ? 14.931 0.781 12.993 1.00 34.59 82 GLU A N 1
ATOM 638 C CA . GLU A 1 82 ? 14.184 -0.004 13.987 1.00 34.59 82 GLU A CA 1
ATOM 639 C C . GLU A 1 82 ? 13.234 0.893 14.788 1.00 34.59 82 GLU A C 1
ATOM 641 O O . GLU A 1 82 ? 13.619 2.050 15.084 1.00 34.59 82 GLU A O 1
#

Mean predicted aligned error: 11.22 Å